Protein AF-A0A2R6EZU8-F1 (afdb_monomer_lite)

Structure (mmCIF, N/CA/C/O backbone):
data_AF-A0A2R6EZU8-F1
#
_entry.id   AF-A0A2R6EZU8-F1
#
loop_
_atom_site.group_PDB
_atom_site.id
_atom_site.type_symbol
_atom_site.label_atom_id
_atom_site.label_alt_id
_atom_site.label_comp_id
_atom_site.label_asym_id
_atom_site.label_entity_id
_atom_site.label_seq_id
_atom_site.pdbx_PDB_ins_code
_atom_site.Cartn_x
_atom_site.Cartn_y
_atom_site.Cartn_z
_atom_site.occupancy
_atom_site.B_iso_or_equiv
_atom_site.auth_seq_id
_atom_site.auth_comp_id
_atom_site.auth_asym_id
_atom_site.auth_atom_id
_atom_site.pdbx_PDB_model_num
ATOM 1 N N . HIS A 1 1 ? 14.092 -2.355 -5.573 1.00 48.94 1 HIS A N 1
ATOM 2 C CA . HIS A 1 1 ? 14.396 -0.923 -5.741 1.00 48.94 1 HIS A CA 1
ATOM 3 C C . HIS A 1 1 ? 15.336 -0.522 -4.608 1.00 48.94 1 HIS A C 1
ATOM 5 O O . HIS A 1 1 ? 15.077 -0.948 -3.488 1.00 48.94 1 HIS A O 1
ATOM 11 N N . PRO A 1 2 ? 16.429 0.217 -4.860 1.00 54.66 2 PRO A N 1
ATOM 12 C CA . PRO A 1 2 ? 17.448 0.506 -3.843 1.00 54.66 2 PRO A CA 1
ATOM 13 C C . PRO A 1 2 ? 16.945 1.385 -2.683 1.00 54.66 2 PRO A C 1
ATOM 15 O O . PRO A 1 2 ? 17.481 1.298 -1.587 1.00 54.66 2 PRO A O 1
ATOM 18 N N . ASN A 1 3 ? 15.889 2.179 -2.896 1.00 64.88 3 ASN A N 1
ATOM 19 C CA . ASN A 1 3 ? 15.261 3.013 -1.866 1.00 64.88 3 ASN A CA 1
ATOM 20 C C . ASN A 1 3 ? 13.832 2.527 -1.607 1.00 64.88 3 ASN A C 1
ATOM 22 O O . ASN A 1 3 ? 12.908 2.921 -2.320 1.00 64.88 3 ASN A O 1
ATOM 26 N N . LEU A 1 4 ? 13.659 1.616 -0.653 1.00 77.69 4 LEU A N 1
ATOM 27 C CA . LEU A 1 4 ? 12.347 1.087 -0.285 1.00 77.69 4 LEU A CA 1
ATOM 28 C C . LEU A 1 4 ? 11.659 2.024 0.714 1.00 77.69 4 LEU A C 1
ATOM 30 O O . LEU A 1 4 ? 12.298 2.477 1.664 1.00 77.69 4 LEU A O 1
ATOM 34 N N . LYS A 1 5 ? 10.366 2.320 0.519 1.00 88.25 5 LYS A N 1
ATOM 35 C CA . LYS A 1 5 ? 9.624 3.182 1.456 1.00 88.25 5 LYS A CA 1
ATOM 36 C C . LYS A 1 5 ? 9.448 2.432 2.794 1.00 88.25 5 LYS A C 1
ATOM 38 O O . LYS A 1 5 ? 9.001 1.279 2.763 1.00 88.25 5 LYS A O 1
ATOM 43 N N . PRO A 1 6 ? 9.768 3.040 3.956 1.00 93.75 6 PRO A N 1
ATOM 44 C CA . PRO A 1 6 ? 9.638 2.375 5.251 1.00 93.75 6 PRO A CA 1
ATOM 45 C C . PRO A 1 6 ? 8.199 1.946 5.543 1.00 93.75 6 PRO A C 1
ATOM 47 O O . PRO A 1 6 ? 7.276 2.756 5.480 1.00 93.75 6 PRO A O 1
ATOM 50 N N . GLN A 1 7 ? 8.021 0.680 5.911 1.00 96.06 7 GLN A N 1
ATOM 51 C CA . GLN A 1 7 ? 6.706 0.064 6.096 1.00 96.06 7 GLN A CA 1
ATOM 52 C C . GLN A 1 7 ? 5.870 0.699 7.220 1.00 96.06 7 GLN A C 1
ATOM 54 O O . GLN A 1 7 ? 4.663 0.867 7.049 1.00 96.06 7 GLN A O 1
ATOM 59 N N . TYR A 1 8 ? 6.512 1.154 8.300 1.00 96.06 8 TYR A N 1
ATOM 60 C CA . TYR A 1 8 ? 5.863 1.917 9.373 1.00 96.06 8 TYR A CA 1
ATOM 61 C C . TYR A 1 8 ? 5.219 3.216 8.862 1.00 96.06 8 TYR A C 1
ATOM 63 O O . TYR A 1 8 ? 4.025 3.436 9.044 1.00 96.06 8 TYR A O 1
ATOM 71 N N . LEU A 1 9 ? 5.992 4.056 8.159 1.00 95.81 9 LEU A N 1
ATOM 72 C CA . LEU A 1 9 ? 5.496 5.336 7.643 1.00 95.81 9 LEU A CA 1
ATOM 73 C C . LEU A 1 9 ? 4.357 5.129 6.641 1.00 95.81 9 LEU A C 1
ATOM 75 O O . LEU A 1 9 ? 3.386 5.878 6.642 1.00 95.81 9 LEU A O 1
ATOM 79 N N . MET A 1 10 ? 4.465 4.108 5.789 1.00 96.62 10 MET A N 1
ATOM 80 C CA . MET A 1 10 ? 3.428 3.829 4.802 1.00 96.62 10 MET A CA 1
ATOM 81 C C . MET A 1 10 ? 2.109 3.408 5.455 1.00 96.62 10 MET A C 1
ATOM 83 O O . MET A 1 10 ? 1.063 3.876 5.014 1.00 96.62 10 MET A O 1
ATOM 87 N N . ARG A 1 11 ? 2.138 2.595 6.520 1.00 95.75 11 ARG A N 1
ATOM 88 C CA . ARG A 1 11 ? 0.926 2.211 7.267 1.00 95.75 11 ARG A CA 1
ATOM 89 C C . ARG A 1 11 ? 0.266 3.419 7.931 1.00 95.75 11 ARG A C 1
ATOM 91 O O . ARG A 1 11 ? -0.939 3.603 7.783 1.00 95.75 11 ARG A O 1
ATOM 98 N N . GLU A 1 12 ? 1.056 4.290 8.559 1.00 95.75 12 GLU A N 1
ATOM 99 C CA . GLU A 1 12 ? 0.562 5.550 9.134 1.00 95.75 12 GLU A CA 1
ATOM 100 C C . GLU A 1 12 ? -0.141 6.422 8.084 1.00 95.75 12 GLU A C 1
ATOM 102 O O . GLU A 1 12 ? -1.257 6.888 8.301 1.00 95.75 12 GLU A O 1
ATOM 107 N N . LEU A 1 13 ? 0.475 6.603 6.911 1.00 96.12 13 LEU A N 1
ATOM 108 C CA . LEU A 1 13 ? -0.103 7.416 5.839 1.00 96.12 13 LEU A CA 1
ATOM 109 C C . LEU A 1 13 ? -1.375 6.798 5.250 1.00 96.12 13 LEU A C 1
ATOM 111 O O . LEU A 1 13 ? -2.339 7.518 4.994 1.00 96.12 13 LEU A O 1
ATOM 115 N N . CYS A 1 14 ? -1.397 5.479 5.044 1.00 95.44 14 CYS A N 1
ATOM 116 C CA . CYS A 1 14 ? -2.568 4.791 4.499 1.00 95.44 14 CYS A CA 1
ATOM 117 C C . CYS A 1 14 ? -3.761 4.878 5.457 1.00 95.44 14 CYS A C 1
ATOM 119 O O . CYS A 1 14 ? -4.878 5.154 5.022 1.00 95.44 14 CYS A O 1
ATOM 121 N N . HIS A 1 15 ? -3.525 4.714 6.759 1.00 94.38 15 HIS A N 1
ATOM 122 C CA . HIS A 1 15 ? -4.568 4.879 7.764 1.00 94.38 15 HIS A CA 1
ATOM 123 C C . HIS A 1 15 ? -5.021 6.323 7.920 1.00 94.38 15 HIS A C 1
ATOM 125 O O . HIS A 1 15 ? -6.216 6.580 7.947 1.00 94.38 15 HIS A O 1
ATOM 131 N N . ALA A 1 16 ? -4.099 7.286 7.926 1.00 94.44 16 ALA A N 1
ATOM 132 C CA . ALA A 1 16 ? -4.468 8.698 7.953 1.00 94.44 16 ALA A CA 1
ATOM 133 C C . ALA A 1 16 ? -5.327 9.104 6.740 1.00 94.44 16 ALA A C 1
ATOM 135 O O . ALA A 1 16 ? -6.190 9.972 6.862 1.00 94.44 16 ALA A O 1
ATOM 136 N N . ALA A 1 17 ? -5.111 8.475 5.579 1.00 95.25 17 ALA A N 1
ATOM 137 C CA . ALA A 1 17 ? -5.917 8.696 4.382 1.00 95.25 17 ALA A CA 1
ATOM 138 C C . ALA A 1 17 ? -7.314 8.054 4.469 1.00 95.25 17 ALA A C 1
ATOM 140 O O . ALA A 1 17 ? -8.279 8.653 3.996 1.00 95.25 17 ALA A O 1
ATOM 141 N N . LEU A 1 18 ? -7.433 6.866 5.075 1.00 92.94 18 LEU A N 1
ATOM 142 C CA . LEU A 1 18 ? -8.695 6.140 5.270 1.00 92.94 18 LEU A CA 1
ATOM 143 C C . LE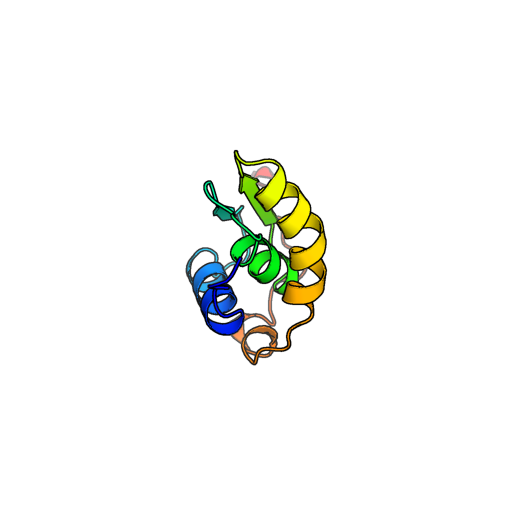U A 1 18 ? -8.882 5.749 6.750 1.00 92.94 18 LEU A C 1
ATOM 145 O O . LEU A 1 18 ? -8.859 4.561 7.075 1.00 92.94 18 LEU A O 1
ATOM 149 N N . PRO A 1 19 ? -9.111 6.713 7.662 1.00 90.81 19 PRO A N 1
ATOM 150 C CA . PRO A 1 19 ? -9.156 6.429 9.102 1.00 90.81 19 PRO A CA 1
ATOM 151 C C . PRO A 1 19 ? -10.339 5.538 9.488 1.00 90.81 19 PRO A C 1
ATOM 153 O O . PRO A 1 19 ? -10.280 4.806 10.467 1.00 90.81 19 PRO A O 1
ATOM 156 N N . LEU A 1 20 ? -11.405 5.567 8.683 1.00 91.25 20 LEU A N 1
ATOM 157 C CA . LEU A 1 20 ? -12.580 4.704 8.827 1.00 91.25 20 LEU A CA 1
ATOM 158 C C . LEU A 1 20 ? -12.459 3.389 8.047 1.00 91.25 20 LEU A C 1
ATOM 160 O O . LEU A 1 20 ? -13.454 2.696 7.887 1.00 91.25 20 LEU A O 1
ATOM 164 N N . GLN A 1 21 ? -11.287 3.084 7.480 1.00 89.44 21 GLN A N 1
ATOM 165 C CA . GLN A 1 21 ? -11.019 1.853 6.720 1.00 89.44 21 GLN A CA 1
ATOM 166 C C . GLN A 1 21 ? -11.952 1.640 5.506 1.00 89.44 21 GLN A C 1
ATOM 168 O O . GLN A 1 21 ? -12.067 0.542 4.967 1.00 89.44 21 GLN A O 1
ATOM 173 N N . LYS A 1 22 ? -12.625 2.704 5.043 1.00 91.00 22 LYS A N 1
ATOM 174 C CA . LYS A 1 22 ? -13.596 2.681 3.941 1.00 91.00 22 LYS A CA 1
ATOM 175 C C . LYS A 1 22 ? -13.053 3.436 2.738 1.00 91.00 22 LYS A C 1
ATOM 177 O O . LYS A 1 22 ? -12.882 4.648 2.804 1.00 91.00 22 LYS A O 1
ATOM 182 N N . GLY A 1 23 ? -12.837 2.729 1.633 1.00 94.12 23 GLY A N 1
ATOM 183 C CA . GLY A 1 23 ? -12.349 3.292 0.374 1.00 94.12 23 GLY A CA 1
ATOM 184 C C . GLY A 1 23 ? -11.279 2.419 -0.275 1.00 94.12 23 GLY A C 1
ATOM 185 O O . GLY A 1 23 ? -11.083 1.268 0.112 1.00 94.12 23 GLY A O 1
ATOM 186 N N . VAL A 1 24 ? -10.602 2.979 -1.278 1.00 97.31 24 VAL A N 1
ATOM 187 C CA . VAL A 1 24 ? -9.505 2.327 -2.004 1.00 97.31 24 VAL A CA 1
ATOM 188 C C . VAL A 1 24 ? -8.341 3.308 -2.111 1.00 97.31 24 VAL A C 1
ATOM 190 O O . VAL A 1 24 ? -8.525 4.430 -2.583 1.00 97.31 24 VAL A O 1
ATOM 193 N N . ILE A 1 25 ? -7.146 2.893 -1.690 1.00 97.62 25 ILE A N 1
ATOM 194 C CA . ILE A 1 25 ? -5.917 3.667 -1.905 1.00 97.62 25 ILE A CA 1
ATOM 195 C C . ILE A 1 25 ? -5.415 3.435 -3.332 1.00 97.62 25 ILE A C 1
ATOM 197 O O . ILE A 1 25 ? -5.245 2.296 -3.759 1.00 97.62 25 ILE A O 1
ATOM 201 N N . LEU A 1 26 ? -5.136 4.510 -4.066 1.00 97.88 26 LEU A N 1
ATOM 202 C CA . LEU A 1 26 ? -4.500 4.447 -5.381 1.00 97.88 26 LEU A CA 1
ATOM 203 C C . LEU A 1 26 ? -3.027 4.850 -5.266 1.00 97.88 26 LEU A C 1
ATOM 205 O O . LEU A 1 26 ? -2.731 5.968 -4.845 1.00 97.88 26 LEU A O 1
ATOM 209 N N . ASP A 1 27 ? -2.119 3.975 -5.699 1.00 96.88 27 ASP A N 1
ATOM 210 C CA . ASP A 1 27 ? -0.720 4.324 -5.957 1.00 96.88 27 ASP A CA 1
ATOM 211 C C . ASP A 1 27 ? -0.443 4.250 -7.469 1.00 96.88 27 ASP A C 1
ATOM 213 O O . ASP A 1 27 ? -0.248 3.155 -8.004 1.00 96.88 27 ASP A O 1
ATOM 217 N N . PRO A 1 28 ? -0.451 5.388 -8.190 1.00 96.69 28 PRO A N 1
ATOM 218 C CA . PRO A 1 28 ? -0.259 5.398 -9.638 1.00 96.69 28 PRO A CA 1
ATOM 219 C C . PRO A 1 28 ? 1.200 5.162 -10.063 1.00 96.69 28 PRO A C 1
ATOM 221 O O . PRO A 1 28 ? 1.462 5.037 -11.257 1.00 96.69 28 PRO A O 1
ATOM 224 N N . PHE A 1 29 ? 2.137 5.141 -9.108 1.00 94.25 29 PHE A N 1
ATOM 225 C CA . PHE A 1 29 ? 3.566 4.926 -9.330 1.00 94.25 29 PHE A CA 1
ATOM 226 C C . PHE A 1 29 ? 4.088 3.956 -8.270 1.00 94.25 29 PHE A C 1
ATOM 228 O O . PHE A 1 29 ? 4.943 4.300 -7.441 1.00 94.25 29 PHE A O 1
ATOM 235 N N . MET A 1 30 ? 3.513 2.750 -8.251 1.00 95.19 30 MET A N 1
ATOM 236 C CA . MET A 1 30 ? 3.705 1.833 -7.131 1.00 95.19 30 MET A CA 1
ATOM 237 C C . MET A 1 30 ? 5.158 1.374 -6.975 1.00 95.19 30 MET A C 1
ATOM 239 O O . MET A 1 30 ? 5.560 1.012 -5.862 1.00 95.19 30 MET A O 1
ATOM 243 N N . GLY A 1 31 ? 5.969 1.420 -8.040 1.00 93.62 31 GLY A N 1
ATOM 244 C CA . GLY A 1 31 ? 7.361 0.993 -8.010 1.00 93.62 31 GLY A CA 1
ATOM 245 C C . GLY A 1 31 ? 7.451 -0.442 -7.511 1.00 93.62 31 GLY A C 1
ATOM 246 O O . GLY A 1 31 ? 6.777 -1.327 -8.015 1.00 93.62 31 GLY A O 1
ATOM 247 N N . SER A 1 32 ? 8.223 -0.675 -6.447 1.00 91.56 32 SER A N 1
ATOM 248 C CA . SER A 1 32 ? 8.328 -1.992 -5.796 1.00 91.56 32 SER A CA 1
ATOM 249 C C . SER A 1 32 ? 7.174 -2.331 -4.837 1.00 91.56 32 SER A C 1
ATOM 251 O O . SER A 1 32 ? 7.319 -3.221 -4.005 1.00 91.56 32 SER A O 1
ATOM 253 N N . GLY A 1 33 ? 6.063 -1.595 -4.876 1.00 95.56 33 GLY A N 1
ATOM 254 C CA . GLY A 1 33 ? 4.822 -1.952 -4.187 1.00 95.56 33 GLY A CA 1
ATOM 255 C C . GLY A 1 33 ? 4.758 -1.641 -2.688 1.00 95.56 33 GLY A C 1
ATOM 256 O O . GLY A 1 33 ? 3.876 -2.147 -2.004 1.00 95.56 33 GLY A O 1
ATOM 257 N N . SER A 1 34 ? 5.640 -0.797 -2.136 1.00 96.31 34 SER A N 1
ATOM 258 C CA . SER A 1 34 ? 5.676 -0.539 -0.682 1.00 96.31 34 SER A CA 1
ATOM 259 C C . SER A 1 34 ? 4.381 0.053 -0.111 1.00 96.31 34 SER A C 1
ATOM 261 O O . SER A 1 34 ? 4.070 -0.206 1.048 1.00 96.31 34 SER A O 1
ATOM 263 N N . THR A 1 35 ? 3.643 0.841 -0.900 1.00 97.06 35 THR A N 1
ATOM 264 C CA . THR A 1 35 ? 2.321 1.368 -0.521 1.00 97.06 35 THR A CA 1
ATOM 265 C C . THR A 1 35 ? 1.285 0.252 -0.493 1.00 97.06 35 THR A C 1
ATOM 267 O O . THR A 1 35 ? 0.567 0.113 0.488 1.00 97.06 35 THR A O 1
ATOM 270 N N . ILE A 1 36 ? 1.252 -0.581 -1.536 1.00 97.75 36 ILE A N 1
ATOM 271 C CA . ILE A 1 36 ? 0.311 -1.701 -1.651 1.00 97.75 36 ILE A CA 1
ATOM 272 C C . ILE A 1 36 ? 0.532 -2.708 -0.522 1.00 97.75 36 ILE A C 1
ATOM 274 O O . ILE A 1 36 ? -0.431 -3.146 0.094 1.00 97.75 36 ILE A O 1
ATOM 278 N N . ALA A 1 37 ? 1.790 -2.996 -0.184 1.00 97.38 37 ALA A N 1
ATOM 279 C CA . ALA A 1 37 ? 2.146 -3.838 0.953 1.00 97.38 37 ALA A CA 1
ATOM 280 C C . ALA A 1 37 ? 1.623 -3.289 2.287 1.00 97.38 37 ALA A C 1
ATOM 282 O O . ALA A 1 37 ? 1.062 -4.036 3.083 1.00 97.38 37 ALA A O 1
ATOM 283 N N . ALA A 1 38 ? 1.761 -1.980 2.515 1.00 96.75 38 ALA A N 1
ATOM 284 C CA . ALA A 1 38 ? 1.255 -1.343 3.724 1.00 96.75 38 ALA A CA 1
ATOM 285 C C . ALA A 1 38 ? -0.274 -1.413 3.808 1.00 96.75 38 ALA A C 1
ATOM 287 O O . ALA A 1 38 ?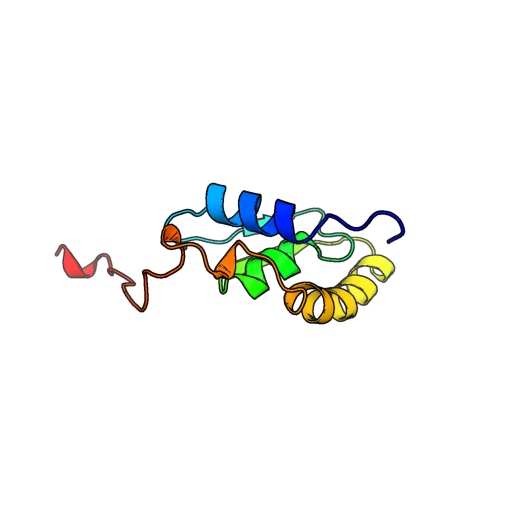 -0.804 -1.782 4.847 1.00 96.75 38 ALA A O 1
ATOM 288 N N . VAL A 1 39 ? -0.982 -1.113 2.716 1.00 96.38 39 VAL A N 1
ATOM 289 C CA . VAL A 1 39 ? -2.448 -1.233 2.655 1.00 96.38 39 VAL A CA 1
ATOM 290 C C . VAL A 1 39 ? -2.884 -2.682 2.892 1.00 96.38 39 VAL A C 1
ATOM 292 O O . VAL A 1 39 ? -3.815 -2.918 3.659 1.00 96.38 39 VAL A O 1
ATOM 295 N N . HIS A 1 40 ? -2.194 -3.645 2.275 1.00 95.56 40 HIS A N 1
ATOM 296 C CA . HIS A 1 40 ? -2.481 -5.068 2.426 1.00 95.56 40 HIS A CA 1
ATOM 297 C C . HIS A 1 40 ? -2.313 -5.536 3.878 1.00 95.56 40 HIS A C 1
ATOM 299 O O . HIS A 1 40 ? -3.200 -6.206 4.398 1.00 95.56 40 HIS A O 1
ATOM 305 N N . ALA A 1 41 ? -1.237 -5.119 4.555 1.00 95.12 41 ALA A N 1
ATOM 306 C CA . ALA A 1 41 ? -1.002 -5.433 5.966 1.00 95.12 41 ALA A CA 1
ATOM 307 C C . ALA A 1 41 ? -2.092 -4.876 6.896 1.00 95.12 41 ALA A C 1
ATOM 309 O O . ALA A 1 41 ? -2.432 -5.497 7.897 1.00 95.12 41 ALA A O 1
ATOM 310 N N . LEU A 1 42 ? -2.668 -3.721 6.547 1.00 93.12 42 LEU A N 1
ATOM 311 C CA . LEU A 1 42 ? -3.773 -3.110 7.291 1.00 93.12 42 LEU A CA 1
ATOM 312 C C . LEU A 1 42 ? -5.150 -3.711 6.956 1.00 93.12 42 LEU A C 1
ATOM 314 O O . LEU A 1 42 ? -6.141 -3.322 7.570 1.00 93.12 42 LEU A O 1
ATOM 318 N N . GLY A 1 43 ? -5.238 -4.625 5.983 1.00 92.75 43 GLY A N 1
ATOM 319 C CA . GLY A 1 43 ? -6.502 -5.218 5.535 1.00 92.75 43 GLY A CA 1
ATOM 320 C C . GLY A 1 43 ? -7.373 -4.289 4.680 1.00 92.75 43 GLY A C 1
ATOM 321 O O . GLY A 1 43 ? -8.577 -4.501 4.571 1.00 92.75 43 GLY A O 1
ATOM 322 N N . TYR A 1 44 ? -6.794 -3.240 4.093 1.00 93.50 44 TYR A N 1
ATOM 323 C CA . TYR A 1 44 ? -7.519 -2.265 3.272 1.00 93.50 44 TYR A CA 1
ATOM 324 C C . TYR A 1 44 ? -7.483 -2.659 1.789 1.00 93.50 44 TYR A C 1
ATOM 326 O O . TYR A 1 44 ? -6.721 -3.528 1.365 1.00 93.50 44 TYR A O 1
ATOM 334 N N . ASN A 1 45 ? -8.271 -1.963 0.966 1.00 95.38 45 ASN A N 1
ATOM 335 C CA . ASN A 1 45 ? -8.231 -2.117 -0.488 1.00 95.38 45 ASN A CA 1
ATOM 336 C C . ASN A 1 45 ? -7.258 -1.114 -1.128 1.00 95.38 45 ASN A C 1
ATOM 338 O O . ASN A 1 45 ? -7.253 0.070 -0.777 1.00 95.38 45 ASN A O 1
ATOM 342 N N . ALA A 1 46 ? -6.483 -1.560 -2.120 1.00 97.25 46 ALA A N 1
ATOM 343 C CA . ALA A 1 46 ? -5.654 -0.686 -2.948 1.00 97.25 46 ALA A CA 1
ATOM 344 C C . ALA A 1 46 ? -5.604 -1.108 -4.416 1.00 97.25 46 ALA A C 1
ATOM 346 O O . ALA A 1 46 ? -5.824 -2.267 -4.760 1.00 97.25 46 ALA A O 1
ATOM 347 N N . ILE A 1 47 ? -5.248 -0.142 -5.260 1.00 98.06 47 ILE A N 1
ATOM 348 C CA . ILE A 1 47 ? -4.885 -0.331 -6.662 1.00 98.06 47 ILE A CA 1
ATOM 349 C C . ILE A 1 47 ? -3.492 0.264 -6.863 1.00 98.06 47 ILE A C 1
ATOM 351 O O . ILE A 1 47 ? -3.257 1.433 -6.556 1.00 98.06 47 ILE A O 1
ATOM 355 N N . GLY A 1 48 ? -2.573 -0.549 -7.376 1.00 97.25 48 GLY A N 1
ATOM 356 C CA . GLY A 1 48 ? -1.232 -0.128 -7.768 1.00 97.25 48 GLY A CA 1
ATOM 357 C C . GLY A 1 48 ? -1.088 -0.131 -9.283 1.00 97.25 48 GLY A C 1
ATOM 358 O O . GLY A 1 48 ? -1.539 -1.068 -9.941 1.00 97.25 48 GLY A O 1
ATOM 359 N N . ILE A 1 49 ? -0.469 0.911 -9.831 1.00 98.00 49 ILE A N 1
ATOM 360 C CA . ILE A 1 49 ? -0.113 0.997 -11.248 1.00 98.00 49 ILE A CA 1
ATOM 361 C C . ILE A 1 49 ? 1.402 1.164 -11.337 1.00 98.00 49 ILE A C 1
ATOM 363 O O . ILE A 1 49 ? 1.985 2.011 -10.659 1.00 98.00 49 ILE A O 1
ATOM 367 N N . GLU A 1 50 ? 2.034 0.342 -12.168 1.00 96.69 50 GLU A N 1
ATOM 368 C CA . GLU A 1 50 ? 3.438 0.464 -12.550 1.00 96.69 50 GLU A CA 1
ATOM 369 C C . GLU A 1 50 ? 3.535 0.261 -14.060 1.00 96.69 50 GLU A C 1
ATOM 371 O O . GLU A 1 50 ? 2.869 -0.615 -14.609 1.00 96.69 50 GLU A O 1
ATOM 376 N N . LEU A 1 51 ? 4.318 1.109 -14.725 1.00 96.75 51 LEU A N 1
ATOM 377 C CA . LEU A 1 51 ? 4.486 1.074 -16.175 1.00 96.75 51 LEU A CA 1
ATOM 378 C C . LEU A 1 51 ? 5.652 0.171 -16.583 1.00 96.75 51 LEU A C 1
ATOM 380 O O . LEU A 1 51 ? 5.634 -0.403 -17.667 1.00 96.75 51 LEU A O 1
ATOM 384 N N . ASP A 1 52 ? 6.684 0.094 -15.747 1.00 96.00 52 ASP A N 1
ATOM 385 C CA . ASP A 1 52 ? 7.871 -0.700 -16.024 1.00 96.00 52 ASP A CA 1
ATOM 386 C C . ASP A 1 52 ? 7.684 -2.146 -15.547 1.00 96.00 52 ASP A C 1
ATOM 388 O O . ASP A 1 52 ? 7.607 -2.423 -14.347 1.00 96.00 52 ASP A O 1
ATOM 392 N N . ASP A 1 53 ? 7.673 -3.086 -16.492 1.00 95.88 53 ASP A N 1
ATOM 393 C CA . ASP A 1 53 ? 7.483 -4.514 -16.214 1.00 95.88 53 ASP A CA 1
ATOM 394 C C . ASP A 1 53 ? 8.521 -5.079 -15.227 1.00 95.88 53 ASP A C 1
ATOM 396 O O . ASP A 1 53 ? 8.228 -5.995 -14.458 1.00 95.88 53 ASP A O 1
ATOM 400 N N . THR A 1 54 ? 9.746 -4.545 -15.204 1.00 94.06 54 THR A N 1
ATOM 401 C CA . THR A 1 54 ? 10.788 -5.006 -14.274 1.00 94.06 54 THR A CA 1
ATOM 402 C C . THR A 1 54 ? 10.434 -4.621 -12.843 1.00 94.06 54 THR A C 1
ATOM 404 O O . THR A 1 54 ? 10.575 -5.439 -11.928 1.00 94.06 54 THR A O 1
ATOM 407 N N . PHE A 1 55 ? 9.958 -3.392 -12.628 1.00 93.19 55 PHE A N 1
ATOM 408 C CA . PHE A 1 55 ? 9.487 -2.957 -11.315 1.00 93.19 55 PHE A CA 1
ATOM 409 C C . PHE A 1 55 ? 8.172 -3.623 -10.924 1.00 93.19 55 PHE A C 1
ATOM 411 O O . PHE A 1 55 ? 8.040 -4.008 -9.763 1.00 93.19 55 PHE A O 1
ATOM 418 N N . PHE A 1 56 ? 7.267 -3.850 -11.877 1.00 95.62 56 PHE A N 1
ATOM 419 C CA . PHE A 1 56 ? 6.025 -4.583 -11.646 1.00 95.62 56 PHE A CA 1
ATOM 420 C C . PHE A 1 56 ? 6.304 -6.001 -11.128 1.00 95.62 56 PHE A C 1
ATOM 422 O O . PHE A 1 56 ? 5.884 -6.351 -10.026 1.00 95.62 56 PHE A O 1
ATOM 429 N N . ASN A 1 57 ? 7.123 -6.777 -11.845 1.00 95.12 57 ASN A N 1
ATOM 430 C CA . ASN A 1 57 ? 7.507 -8.136 -11.442 1.00 95.12 57 ASN A CA 1
ATOM 431 C C . ASN A 1 57 ? 8.244 -8.153 -10.089 1.00 95.12 57 ASN A C 1
ATOM 433 O O . ASN A 1 57 ? 8.129 -9.084 -9.289 1.00 95.12 57 ASN A O 1
ATOM 437 N N . MET A 1 58 ? 9.027 -7.109 -9.801 1.00 93.88 58 MET A N 1
ATOM 438 C CA . MET A 1 58 ? 9.668 -6.958 -8.497 1.00 93.88 58 MET A CA 1
ATOM 439 C C . MET A 1 58 ? 8.646 -6.686 -7.388 1.00 93.88 58 MET A C 1
ATOM 441 O O . MET A 1 58 ? 8.798 -7.215 -6.287 1.00 93.88 58 MET A O 1
ATOM 445 N N . ALA A 1 59 ? 7.621 -5.878 -7.662 1.00 94.81 59 ALA A N 1
ATOM 446 C CA . ALA A 1 59 ? 6.550 -5.571 -6.725 1.00 94.81 59 ALA A CA 1
ATOM 447 C C . ALA A 1 59 ? 5.728 -6.813 -6.376 1.00 94.81 59 ALA A C 1
ATOM 449 O O . ALA A 1 59 ? 5.464 -7.023 -5.196 1.00 94.81 59 ALA A O 1
ATOM 450 N N . GLU A 1 60 ? 5.402 -7.668 -7.350 1.00 95.25 60 GLU A N 1
ATOM 451 C CA . GLU A 1 60 ? 4.661 -8.919 -7.111 1.00 95.25 60 GLU A CA 1
ATOM 452 C C . GLU A 1 60 ? 5.321 -9.790 -6.033 1.00 95.25 60 GLU A C 1
ATOM 454 O O . GLU A 1 60 ? 4.647 -10.364 -5.182 1.00 95.25 60 GLU A O 1
ATOM 459 N N . ASN A 1 61 ? 6.655 -9.830 -6.023 1.00 93.94 61 ASN A N 1
ATOM 460 C CA . ASN A 1 61 ? 7.425 -10.567 -5.024 1.00 93.94 61 ASN A CA 1
ATOM 461 C C . ASN A 1 61 ? 7.637 -9.767 -3.730 1.00 93.94 61 ASN A C 1
ATOM 463 O O . ASN A 1 61 ? 7.666 -10.334 -2.639 1.00 93.94 61 ASN A O 1
ATOM 467 N N . ALA A 1 62 ? 7.831 -8.451 -3.820 1.00 94.75 62 ALA A N 1
ATOM 468 C CA . ALA A 1 62 ? 8.121 -7.613 -2.661 1.00 94.75 62 ALA A CA 1
ATOM 469 C C . ALA A 1 62 ? 6.887 -7.360 -1.786 1.00 94.75 62 ALA A C 1
ATOM 471 O O . ALA A 1 62 ? 7.029 -7.281 -0.569 1.00 94.75 62 ALA A O 1
ATOM 472 N N . ILE A 1 63 ? 5.695 -7.236 -2.379 1.00 96.56 63 ILE A N 1
ATOM 473 C CA . ILE A 1 63 ? 4.462 -6.873 -1.669 1.00 96.56 63 ILE A CA 1
ATOM 474 C C . ILE A 1 63 ? 4.137 -7.855 -0.532 1.00 96.56 63 ILE A C 1
ATOM 476 O O . ILE A 1 63 ? 3.995 -7.373 0.593 1.00 96.56 63 ILE A O 1
ATOM 480 N N . PRO A 1 64 ? 4.079 -9.186 -0.754 1.00 96.56 64 PRO A N 1
ATOM 481 C CA . PRO A 1 64 ? 3.797 -10.136 0.323 1.00 96.56 64 PRO A CA 1
ATOM 482 C C . PRO A 1 64 ? 4.833 -10.055 1.449 1.00 96.56 64 PRO A C 1
ATOM 484 O O . PRO A 1 64 ? 4.480 -9.893 2.610 1.00 96.56 64 PRO A O 1
ATOM 487 N N . ASN A 1 65 ? 6.121 -10.039 1.091 1.00 95.62 65 ASN A N 1
ATOM 488 C CA . ASN A 1 65 ? 7.221 -9.971 2.058 1.00 95.62 65 ASN A CA 1
ATOM 489 C C . ASN A 1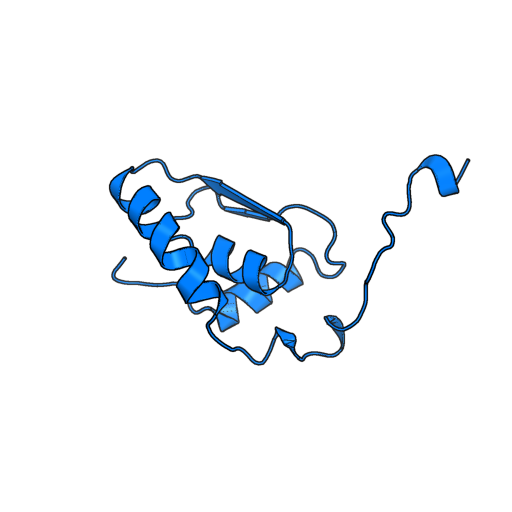 65 ? 7.213 -8.673 2.885 1.00 95.62 65 ASN A C 1
ATOM 491 O O . ASN A 1 65 ? 7.591 -8.663 4.051 1.00 95.62 65 ASN A O 1
ATOM 495 N N . LEU A 1 66 ? 6.812 -7.550 2.284 1.00 95.56 66 LEU A N 1
ATOM 496 C CA . LEU A 1 66 ? 6.730 -6.263 2.976 1.00 95.56 66 LEU A CA 1
ATOM 497 C C . LEU A 1 66 ? 5.495 -6.143 3.865 1.00 95.56 66 LEU A C 1
ATOM 499 O O . LEU A 1 66 ? 5.534 -5.425 4.869 1.00 95.56 66 LEU A O 1
ATOM 503 N N . ALA A 1 67 ? 4.410 -6.826 3.505 1.00 96.31 67 ALA A N 1
ATOM 504 C CA . ALA A 1 67 ? 3.209 -6.867 4.322 1.00 96.31 67 ALA A CA 1
ATOM 505 C C . ALA A 1 67 ? 3.452 -7.619 5.641 1.00 96.31 67 ALA A C 1
ATOM 507 O O . ALA A 1 67 ? 2.903 -7.228 6.664 1.00 96.31 67 ALA A O 1
ATOM 508 N N . GLU A 1 68 ? 4.344 -8.612 5.638 1.00 95.56 68 GLU A N 1
ATOM 509 C CA . GLU A 1 68 ? 4.757 -9.373 6.828 1.00 95.56 68 GLU A CA 1
ATOM 510 C C . GLU A 1 68 ? 5.697 -8.606 7.777 1.00 95.56 68 GLU A C 1
ATOM 512 O O 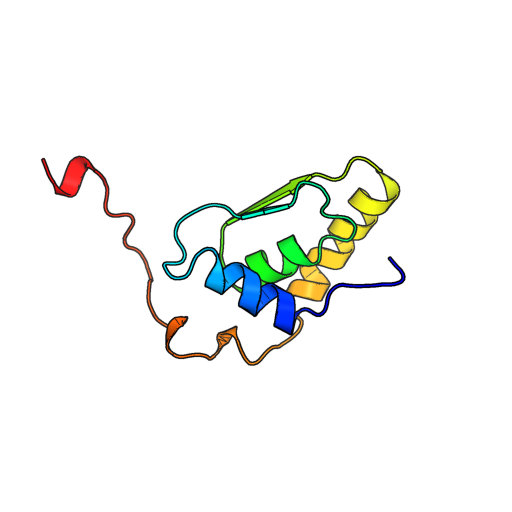. GLU A 1 68 ? 6.018 -9.092 8.859 1.00 95.56 68 GLU A O 1
ATOM 517 N N . VAL A 1 69 ? 6.171 -7.412 7.402 1.00 93.81 69 VAL A N 1
ATOM 518 C CA . VAL A 1 69 ? 7.013 -6.599 8.291 1.00 93.81 69 VAL A CA 1
ATOM 519 C C . VAL A 1 69 ? 6.167 -6.052 9.436 1.00 93.81 69 VAL A C 1
ATOM 521 O O . VAL A 1 69 ? 5.356 -5.151 9.221 1.00 93.81 69 VAL A O 1
ATOM 524 N N . ASP A 1 70 ? 6.421 -6.541 10.648 1.00 91.50 70 ASP A N 1
ATOM 525 C CA . ASP A 1 70 ? 5.753 -6.068 11.858 1.00 91.50 70 ASP A CA 1
ATOM 526 C C . ASP A 1 70 ? 5.990 -4.574 12.096 1.00 91.50 70 ASP A C 1
ATOM 528 O O . ASP A 1 70 ? 7.124 -4.073 12.086 1.00 91.50 70 ASP A O 1
ATOM 532 N N . THR A 1 71 ? 4.907 -3.856 12.384 1.00 93.38 71 THR A N 1
ATOM 533 C CA . THR A 1 71 ? 4.967 -2.478 12.859 1.00 93.38 71 THR A CA 1
ATOM 534 C C . THR A 1 71 ? 4.041 -2.297 14.070 1.00 93.38 71 THR A C 1
ATOM 536 O O . THR A 1 71 ? 3.184 -3.134 14.338 1.00 93.38 71 THR A O 1
ATOM 539 N N . PRO A 1 72 ? 4.206 -1.238 14.881 1.00 92.19 72 PRO A N 1
ATOM 540 C CA . PRO A 1 72 ? 3.295 -0.992 15.999 1.00 92.19 72 PRO A CA 1
ATOM 541 C C . PRO A 1 72 ? 1.909 -0.495 15.551 1.00 92.19 72 PRO A C 1
ATOM 543 O O . PRO A 1 72 ? 1.000 -0.429 16.380 1.00 92.19 72 PRO A O 1
ATOM 546 N N . VAL A 1 73 ? 1.736 -0.128 14.275 1.00 91.25 73 VAL A N 1
ATOM 547 C CA . VAL A 1 73 ? 0.530 0.536 13.757 1.00 91.25 73 VAL A CA 1
ATOM 548 C C . VAL A 1 73 ? -0.699 -0.368 13.866 1.00 91.25 73 VAL A C 1
ATOM 550 O O . VAL A 1 73 ? -1.741 0.068 14.345 1.00 91.25 73 VAL A O 1
ATOM 553 N N . GLU A 1 74 ? -0.545 -1.646 13.530 1.00 84.62 74 GLU A N 1
ATOM 554 C CA . GLU A 1 74 ? -1.583 -2.682 13.533 1.00 84.62 74 GLU A CA 1
ATOM 555 C C . GLU A 1 74 ? -2.177 -2.927 14.928 1.00 84.62 74 GLU A C 1
ATOM 557 O O . GLU A 1 74 ? -3.298 -3.409 15.062 1.00 84.62 74 GLU A O 1
ATOM 562 N N . THR A 1 75 ? -1.429 -2.586 15.980 1.00 87.50 75 THR A N 1
ATOM 563 C CA . THR A 1 75 ? -1.836 -2.791 17.379 1.00 87.50 75 THR A CA 1
ATOM 564 C C . THR A 1 75 ? -2.482 -1.564 18.020 1.00 87.50 75 THR A C 1
ATOM 566 O O . THR A 1 75 ? -2.899 -1.625 19.180 1.00 87.50 75 THR A O 1
ATOM 569 N N . ARG A 1 76 ? -2.563 -0.429 17.311 1.00 87.62 76 ARG A N 1
ATOM 570 C CA . ARG A 1 76 ? -3.160 0.791 17.863 1.00 87.62 76 ARG A CA 1
ATOM 571 C C . ARG A 1 76 ? -4.673 0.629 18.037 1.00 87.62 76 ARG A C 1
ATOM 573 O O . ARG A 1 76 ? -5.357 -0.006 17.239 1.00 87.62 76 ARG A O 1
ATOM 580 N N . GLY A 1 77 ? -5.218 1.246 19.086 1.00 84.81 77 GLY A N 1
ATOM 581 C CA . GLY A 1 77 ? -6.635 1.101 19.440 1.00 84.81 77 GLY A CA 1
ATOM 582 C C . GLY A 1 77 ? -7.619 1.644 18.396 1.00 84.81 77 GLY A C 1
ATOM 583 O O . GLY A 1 77 ? -8.749 1.172 18.337 1.00 84.81 77 GLY A O 1
ATOM 584 N N . ASP A 1 78 ? -7.194 2.587 17.554 1.00 83.94 78 ASP A N 1
ATOM 585 C CA . ASP A 1 78 ? -7.978 3.132 16.439 1.00 83.94 78 ASP A CA 1
ATOM 586 C C . ASP A 1 78 ? -8.049 2.200 15.216 1.00 83.94 78 ASP A C 1
ATOM 588 O O . ASP A 1 78 ? -8.912 2.385 14.362 1.00 83.94 78 ASP A O 1
ATOM 592 N N . PHE A 1 79 ? -7.222 1.150 15.162 1.00 77.19 79 PHE A N 1
ATOM 593 C CA . PHE A 1 79 ? -7.350 0.068 14.179 1.00 77.19 79 PHE A CA 1
ATOM 594 C C . PHE A 1 79 ? -8.251 -1.076 14.639 1.00 77.19 79 PHE A C 1
ATOM 596 O O . PHE A 1 79 ? -8.823 -1.774 13.805 1.00 77.19 79 PHE A O 1
ATOM 603 N N . ALA A 1 80 ? -8.397 -1.267 15.953 1.00 63.12 80 ALA A N 1
ATOM 604 C CA . ALA A 1 80 ? -9.078 -2.414 16.553 1.00 63.12 80 ALA A CA 1
ATOM 605 C C . ALA A 1 80 ? -10.618 -2.405 16.399 1.00 63.12 80 ALA A C 1
ATOM 607 O O . ALA A 1 80 ? -11.298 -3.237 17.000 1.00 63.12 80 ALA A O 1
ATOM 608 N N . GLN A 1 81 ? -11.189 -1.492 15.604 1.00 55.09 81 GLN A N 1
ATOM 609 C CA . GLN A 1 81 ? -12.627 -1.410 15.348 1.00 55.09 81 GLN A CA 1
ATOM 610 C C . GLN A 1 81 ? -12.953 -1.091 13.882 1.00 55.09 81 GLN A C 1
ATOM 612 O O . GLN A 1 81 ? -12.941 0.068 13.487 1.00 55.09 81 GLN A O 1
ATOM 617 N N . GLN A 1 82 ? -13.319 -2.118 13.109 1.00 54.78 82 GLN A N 1
ATOM 618 C CA . GLN A 1 82 ? -14.591 -2.214 12.368 1.00 54.78 82 GLN A CA 1
ATOM 619 C C . GLN A 1 82 ? -14.605 -3.519 11.562 1.00 54.78 82 GLN A C 1
ATOM 621 O O . GLN A 1 82 ? -14.275 -3.568 10.381 1.00 54.78 82 GLN A O 1
ATOM 626 N N . GLY A 1 83 ? -15.001 -4.602 12.233 1.00 45.28 83 GLY A N 1
ATOM 627 C CA . GLY A 1 83 ? -15.599 -5.727 11.531 1.00 45.28 83 GLY A CA 1
ATOM 628 C C . GLY A 1 83 ? -16.974 -5.299 11.028 1.00 45.28 83 GLY A C 1
ATOM 629 O O . GLY A 1 83 ? -17.786 -4.839 11.821 1.00 45.28 83 GLY A O 1
ATOM 630 N N . ASP A 1 84 ? -17.175 -5.441 9.722 1.00 46.41 84 ASP A N 1
ATOM 631 C CA . ASP A 1 84 ? -18.473 -5.615 9.069 1.00 46.41 84 ASP A CA 1
ATOM 632 C C . ASP A 1 84 ? -19.551 -4.562 9.377 1.00 46.41 84 ASP A C 1
ATOM 634 O O . ASP A 1 84 ? -20.527 -4.833 10.059 1.00 46.41 84 ASP A O 1
ATOM 638 N N . ASP A 1 85 ? -19.397 -3.359 8.825 1.00 49.06 85 ASP A N 1
ATOM 639 C CA . ASP A 1 85 ? -20.545 -2.483 8.573 1.00 49.06 85 ASP A CA 1
ATOM 640 C C . ASP A 1 85 ? -20.365 -1.824 7.203 1.00 49.06 85 ASP A C 1
ATOM 642 O O . ASP A 1 85 ? -20.056 -0.625 7.061 1.00 49.06 85 ASP A O 1
ATOM 646 N N . SER A 1 86 ? -20.582 -2.626 6.155 1.00 48.50 86 SER A N 1
ATOM 647 C CA . SER A 1 86 ? -21.090 -2.088 4.896 1.00 48.50 86 SER A CA 1
ATOM 648 C C . SER A 1 86 ? -22.518 -1.600 5.148 1.00 48.50 86 SER A C 1
ATOM 650 O O . SER A 1 86 ? -23.481 -2.260 4.775 1.00 48.50 86 SER A O 1
ATOM 652 N N . ALA A 1 87 ? -22.659 -0.457 5.822 1.00 52.03 87 ALA A N 1
ATOM 653 C CA . ALA A 1 87 ? -23.925 0.255 5.864 1.00 52.03 87 ALA A CA 1
ATOM 654 C C . ALA A 1 87 ? -24.310 0.534 4.409 1.00 52.03 87 ALA A C 1
ATOM 656 O O . ALA A 1 87 ? -23.667 1.327 3.709 1.00 52.03 87 ALA A O 1
ATOM 657 N N . SER A 1 88 ? -25.289 -0.225 3.937 1.00 48.62 88 SER A N 1
ATOM 658 C CA . SER A 1 88 ? -25.828 -0.121 2.600 1.00 48.62 88 SER A CA 1
ATOM 659 C C . SER A 1 88 ? -26.699 1.127 2.571 1.00 48.62 88 SER A C 1
ATOM 661 O O . SER A 1 88 ? -27.366 1.467 3.547 1.00 48.62 88 SER A O 1
ATOM 663 N N . LEU A 1 89 ? -26.759 1.818 1.433 1.00 50.00 89 LEU A N 1
ATOM 664 C CA . LEU A 1 89 ? -27.697 2.934 1.252 1.00 50.00 89 LEU A CA 1
ATOM 665 C C . LEU A 1 89 ? -29.169 2.504 1.453 1.00 50.00 89 LEU A C 1
ATOM 667 O O . LEU A 1 89 ? -30.033 3.356 1.639 1.00 50.00 89 LEU A O 1
ATOM 671 N N . THR A 1 90 ? -29.449 1.195 1.462 1.00 53.84 90 THR A N 1
ATOM 672 C CA . THR A 1 90 ? -30.759 0.618 1.799 1.00 53.84 90 THR A CA 1
ATOM 673 C C . THR A 1 90 ? -31.118 0.696 3.281 1.00 53.84 90 THR A C 1
ATOM 675 O O . THR A 1 90 ? -32.293 0.576 3.599 1.00 53.84 90 THR A O 1
ATOM 678 N N . ASP A 1 91 ? -30.158 0.926 4.179 1.00 52.34 91 ASP A N 1
ATOM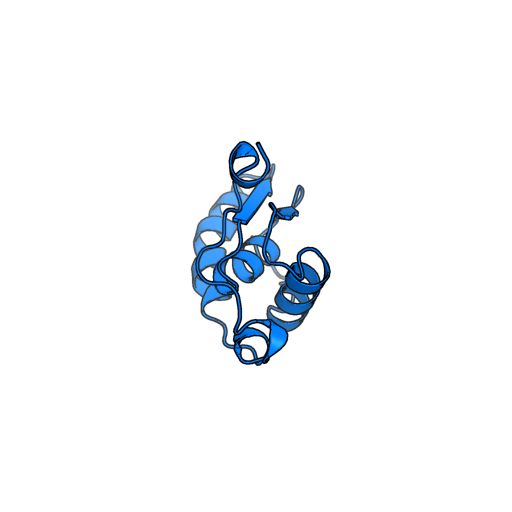 679 C CA . ASP A 1 91 ? -30.414 0.980 5.629 1.00 52.34 91 ASP A CA 1
ATOM 680 C C . ASP A 1 91 ? -31.017 2.330 6.069 1.00 52.34 91 ASP A C 1
ATOM 682 O O . ASP A 1 91 ? -31.394 2.513 7.225 1.00 52.34 91 ASP A O 1
ATOM 686 N N . PHE A 1 92 ? -31.126 3.276 5.129 1.00 57.72 92 PHE A N 1
ATOM 687 C CA . PHE A 1 92 ? -31.704 4.609 5.315 1.00 57.72 92 PHE A CA 1
ATOM 688 C C . PHE A 1 92 ? -32.945 4.866 4.441 1.00 57.72 92 PHE A C 1
ATOM 690 O O . PHE A 1 92 ? -33.339 6.023 4.280 1.00 57.72 92 PHE A O 1
ATOM 697 N N . SER A 1 93 ? -33.538 3.820 3.850 1.00 47.06 93 SER A N 1
ATOM 698 C CA . SER A 1 93 ? -34.775 3.904 3.050 1.00 47.06 93 SER A CA 1
ATOM 699 C C . SER A 1 93 ? -35.993 3.378 3.8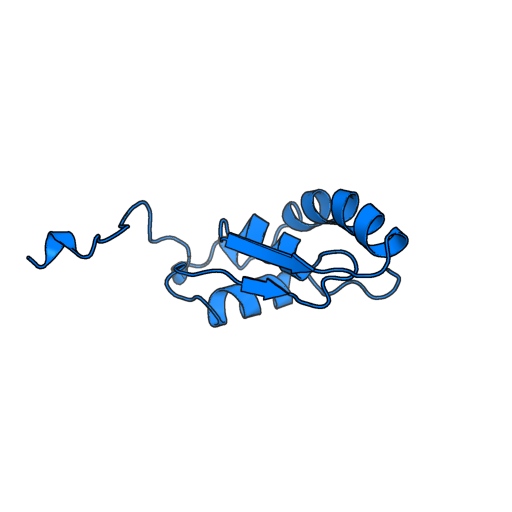00 1.00 47.06 93 SER A C 1
ATOM 701 O O . SER A 1 93 ? -35.857 2.351 4.498 1.00 47.06 93 SER A O 1
#

Radius of gyration: 14.64 Å; chains: 1; bounding box: 52×19×36 Å

Sequence (93 aa):
HPNLKPQYLMRELCHAALPLQKGVILDPFMGSGSTIAAVHALGYNAIGIELDDTFFNMAENAIPNLAEVDTPVETRGDFAQQGDDSASLTDFS

Secondary structure (DSSP, 8-state):
--SPPPHHHHHHHHHHH-TTS-SEEEETT-TTTHHHHHHHHTT-EEEE--S-HHHHHHHHHHHHHHHTS--SGGGSTTTS--SS----GGGG-

Foldseek 3Di:
DVDADDLQVLLVVVCVVVLVLDDEAEAQDCQLNSNVLSCVLLVHHYDYHHDDPVSVVNNVVVSVVNSPDDDCSCVDPSSVDDDDDPPDPVVVD

pLDDT: mean 86.32, std 16.58, range [45.28, 98.06]